Protein AF-A0A257MPZ2-F1 (afdb_monomer)

Foldseek 3Di:
DDDPPDDPVVVVVVVVCVVVVCCVPQPDDADPVPSDHPLVVLLVVLCVVVVVDPVDDDDDPVVSVVSSCVPPNPPVRPD

pLDDT: mean 78.48, std 12.51, range [38.41, 90.38]

Radius of gyration: 18.8 Å; Cα contacts (8 Å, |Δi|>4): 38; chains: 1; bounding box: 35×40×50 Å

Structure (mmCIF, N/CA/C/O backbone):
data_AF-A0A257MPZ2-F1
#
_entry.id   AF-A0A257MPZ2-F1
#
loop_
_atom_site.group_PDB
_atom_site.id
_atom_site.type_symbol
_atom_site.label_atom_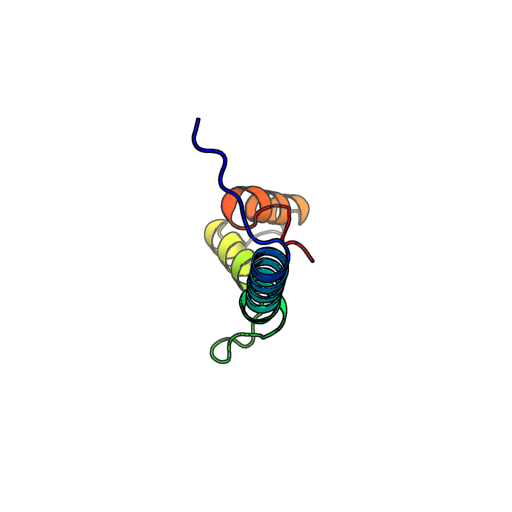id
_atom_site.label_alt_id
_atom_site.label_comp_id
_atom_site.label_asym_id
_atom_site.label_entity_id
_atom_site.label_seq_id
_atom_site.pdbx_PDB_ins_code
_atom_site.Cartn_x
_atom_site.Cartn_y
_atom_site.Cartn_z
_atom_site.occupancy
_atom_site.B_iso_or_equiv
_atom_site.auth_seq_id
_atom_site.auth_comp_id
_atom_site.auth_asym_id
_atom_site.auth_atom_id
_atom_site.pdbx_PDB_model_num
ATOM 1 N N . MET A 1 1 ? -17.838 28.461 22.369 1.00 40.06 1 MET A N 1
ATOM 2 C CA . MET A 1 1 ? -17.012 27.368 22.918 1.00 40.06 1 MET A CA 1
ATOM 3 C C . MET A 1 1 ? -17.955 26.377 23.564 1.00 40.06 1 MET A C 1
ATOM 5 O O . MET A 1 1 ? -18.379 26.595 24.687 1.00 40.06 1 MET A O 1
ATOM 9 N N . THR A 1 2 ? -18.394 25.376 22.811 1.00 48.16 2 THR A N 1
ATOM 10 C CA . THR A 1 2 ? -19.128 24.239 23.371 1.00 48.16 2 THR A CA 1
ATOM 11 C C . THR A 1 2 ? -18.085 23.220 23.800 1.00 48.16 2 THR A C 1
ATOM 13 O O . THR A 1 2 ? -17.453 22.605 22.943 1.00 48.16 2 THR A O 1
ATOM 16 N N . GLU A 1 3 ? -17.854 23.091 25.103 1.00 54.81 3 GLU A N 1
ATOM 17 C CA . GLU A 1 3 ? -17.096 21.959 25.630 1.00 54.81 3 GLU A CA 1
ATOM 18 C C . GLU A 1 3 ? -17.952 20.709 25.450 1.00 54.81 3 GLU A C 1
ATOM 20 O O . GLU A 1 3 ? -19.019 20.569 26.050 1.00 54.81 3 GLU A O 1
ATOM 25 N N . VAL A 1 4 ? -17.538 19.838 24.534 1.00 66.88 4 VAL A N 1
ATOM 26 C CA . VAL A 1 4 ? -18.196 18.552 24.329 1.00 66.88 4 VAL A CA 1
ATOM 27 C C . VAL A 1 4 ? -17.758 17.651 25.481 1.00 66.88 4 VAL A C 1
ATOM 29 O O . VAL A 1 4 ? -16.617 17.202 25.522 1.00 66.88 4 VAL A O 1
ATOM 32 N N . LEU A 1 5 ? -18.655 17.408 26.436 1.00 64.44 5 LEU A N 1
ATOM 33 C CA . LEU A 1 5 ? -18.475 16.389 27.469 1.00 64.44 5 LEU A CA 1
ATOM 34 C C . LEU A 1 5 ? -18.658 15.014 26.819 1.00 64.44 5 LEU A C 1
ATOM 36 O O . LEU A 1 5 ? -19.772 14.498 26.739 1.00 64.44 5 LEU A O 1
ATOM 40 N N . VAL A 1 6 ? -17.573 14.446 26.297 1.00 72.06 6 VAL A N 1
ATOM 41 C CA . VAL A 1 6 ? -17.586 13.088 25.748 1.00 72.06 6 VAL A CA 1
ATOM 42 C C . VAL A 1 6 ? -17.475 12.095 26.904 1.00 72.06 6 VAL A C 1
ATOM 44 O O . VAL A 1 6 ? -16.601 12.209 27.765 1.00 72.06 6 VAL A O 1
ATOM 47 N N . ASN A 1 7 ? -18.378 11.115 26.953 1.00 81.88 7 ASN A N 1
ATOM 48 C CA . ASN A 1 7 ? -18.279 10.030 27.921 1.00 81.88 7 ASN A CA 1
ATOM 49 C C . ASN A 1 7 ? -17.099 9.123 27.541 1.00 81.88 7 ASN A C 1
ATOM 51 O O . ASN A 1 7 ? -17.148 8.423 26.528 1.00 81.88 7 ASN A O 1
ATOM 55 N N . ILE A 1 8 ? -16.066 9.096 28.389 1.00 80.62 8 ILE A N 1
ATOM 56 C CA . ILE A 1 8 ? -14.826 8.341 28.156 1.00 80.62 8 ILE A CA 1
ATOM 57 C C . ILE A 1 8 ? -15.066 6.854 27.870 1.00 80.62 8 ILE A C 1
ATOM 59 O O . ILE A 1 8 ? -14.321 6.227 27.123 1.00 80.62 8 ILE A O 1
ATOM 63 N N . THR A 1 9 ? -16.131 6.276 28.429 1.00 84.31 9 THR A N 1
ATOM 64 C CA . THR A 1 9 ? -16.436 4.851 28.247 1.00 84.31 9 THR A CA 1
ATOM 65 C C . THR A 1 9 ? -16.956 4.569 26.836 1.00 84.31 9 THR A C 1
ATOM 67 O O . THR A 1 9 ? -16.621 3.546 26.238 1.00 84.31 9 THR A O 1
ATOM 70 N N . GLU A 1 10 ? -17.751 5.484 26.281 1.00 85.00 10 GLU A N 1
ATOM 71 C CA . GLU A 1 10 ? -18.268 5.376 24.916 1.00 85.00 10 GLU A CA 1
ATOM 72 C C . GLU A 1 10 ? -17.182 5.697 23.883 1.00 85.00 10 GLU A C 1
ATOM 74 O O . GLU A 1 10 ? -17.039 4.971 22.898 1.00 85.00 10 GLU A O 1
ATOM 79 N N . GLU A 1 11 ? -16.351 6.709 24.144 1.00 84.50 11 GLU A N 1
ATOM 80 C CA . GLU A 1 11 ? -15.253 7.110 23.257 1.00 84.50 11 GLU A CA 1
ATOM 81 C C . GLU A 1 11 ? -14.183 6.019 23.118 1.00 84.50 11 GLU A C 1
ATOM 83 O O . GLU A 1 11 ? -13.750 5.700 22.007 1.00 84.50 11 GLU A O 1
ATOM 88 N N . MET A 1 12 ? -13.803 5.3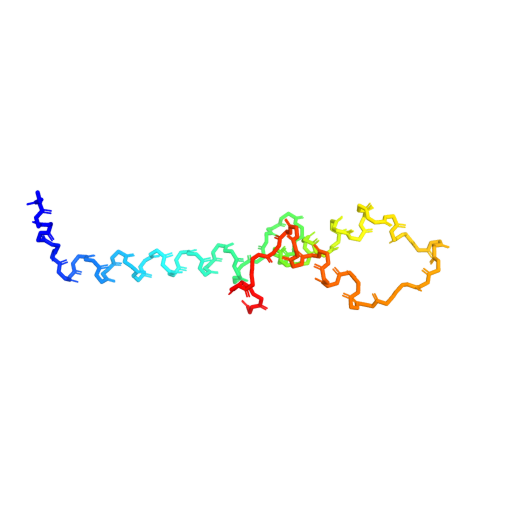83 24.232 1.00 85.38 12 MET A N 1
ATOM 89 C CA . MET A 1 12 ? -12.846 4.272 24.239 1.00 85.38 12 MET A CA 1
ATOM 90 C C . MET A 1 12 ? -13.367 3.069 23.447 1.00 85.38 12 MET A C 1
ATOM 92 O O . MET A 1 12 ? -12.611 2.431 22.711 1.00 85.38 12 MET A O 1
ATOM 96 N N . LYS A 1 13 ? -14.667 2.767 23.554 1.00 86.81 13 LYS A N 1
ATOM 97 C CA . LYS A 1 13 ? -15.294 1.671 22.807 1.00 86.81 13 LYS A CA 1
ATOM 98 C C . LYS A 1 13 ? -15.369 1.979 21.311 1.00 86.81 13 LYS A C 1
ATOM 100 O O . LYS A 1 13 ? -15.046 1.099 20.516 1.00 86.81 13 LYS A O 1
ATOM 105 N N . SER A 1 14 ? -15.752 3.200 20.932 1.00 85.69 14 SER A N 1
ATOM 106 C CA . SER A 1 14 ? -15.783 3.618 19.522 1.00 85.69 14 SER A CA 1
ATOM 107 C C . SER A 1 14 ? -14.388 3.560 18.914 1.00 85.69 14 SER A C 1
ATOM 109 O O . SER A 1 14 ? -14.180 2.853 17.937 1.00 85.69 14 SER A O 1
ATOM 111 N N . SER A 1 15 ? -13.403 4.179 19.569 1.00 84.94 15 SER A N 1
ATOM 112 C CA . SER A 1 15 ? -12.019 4.227 19.085 1.00 84.94 15 SER A CA 1
ATOM 113 C C . SER A 1 15 ? -11.411 2.833 18.912 1.00 84.94 15 SER A C 1
ATOM 115 O O . SER A 1 15 ? -10.696 2.572 17.942 1.00 84.94 15 SER A O 1
ATOM 117 N N . TYR A 1 16 ? -11.715 1.909 19.832 1.00 88.00 16 TYR A N 1
ATOM 118 C CA . TYR A 1 16 ? -11.276 0.521 19.720 1.00 88.00 16 TYR A CA 1
ATOM 119 C C . TYR A 1 16 ? -11.912 -0.189 18.520 1.00 88.00 16 TYR A C 1
ATOM 121 O O . TYR A 1 16 ? -11.211 -0.867 17.767 1.00 88.00 16 TYR 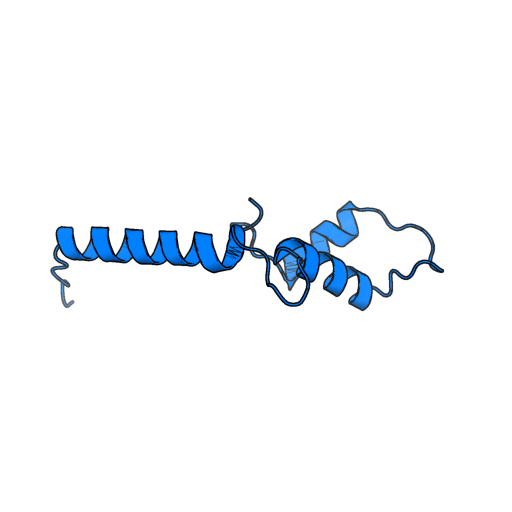A O 1
ATOM 129 N N . ILE A 1 17 ? -13.223 -0.023 18.321 1.00 88.69 17 ILE A N 1
ATOM 130 C CA . ILE A 1 17 ? -13.951 -0.631 17.201 1.00 88.69 17 ILE A CA 1
ATOM 131 C C . ILE A 1 17 ? -13.482 -0.040 15.866 1.00 88.69 17 ILE A C 1
ATO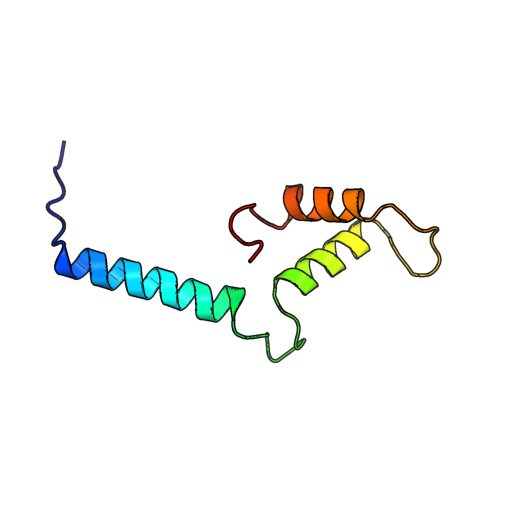M 133 O O . ILE A 1 17 ? -13.212 -0.801 14.938 1.00 88.69 17 ILE A O 1
ATOM 137 N N . ASP A 1 18 ? -13.303 1.277 15.783 1.00 86.88 18 ASP A N 1
ATOM 138 C CA . ASP A 1 18 ? -12.845 1.973 14.578 1.00 86.88 18 ASP A CA 1
ATOM 139 C C . ASP A 1 18 ? -11.436 1.517 14.180 1.00 86.88 18 ASP A C 1
ATOM 141 O O . ASP A 1 18 ? -11.170 1.184 13.018 1.00 86.88 18 ASP A O 1
ATOM 145 N N . TYR A 1 19 ? -10.531 1.399 15.158 1.00 84.75 19 TYR A N 1
ATOM 146 C CA . TYR A 1 19 ? -9.198 0.866 14.904 1.00 84.75 19 TYR A CA 1
ATOM 147 C C . TYR A 1 19 ? -9.253 -0.608 14.491 1.00 84.75 19 TYR A C 1
ATOM 149 O O . TYR A 1 19 ? -8.689 -0.962 13.454 1.00 84.75 19 TYR A O 1
ATOM 157 N N . ALA A 1 20 ? -9.956 -1.462 15.240 1.00 86.25 20 ALA A N 1
ATOM 158 C CA . ALA A 1 20 ? -10.058 -2.892 14.949 1.00 86.25 20 ALA A CA 1
ATOM 159 C C . ALA A 1 20 ? -10.649 -3.155 13.555 1.00 86.25 20 ALA A C 1
ATOM 161 O O . ALA A 1 20 ? -10.100 -3.946 12.784 1.00 86.25 20 ALA A O 1
ATOM 162 N N . MET A 1 21 ? -11.711 -2.439 13.186 1.00 85.75 21 MET A N 1
ATOM 163 C CA . MET A 1 21 ? -12.341 -2.553 11.875 1.00 85.75 21 MET A CA 1
ATOM 164 C C . MET A 1 21 ? -11.400 -2.094 10.754 1.00 85.75 21 MET A C 1
ATOM 166 O O . MET A 1 21 ? -11.290 -2.774 9.730 1.00 85.75 21 MET A O 1
ATOM 170 N N . SER A 1 22 ? -10.635 -1.015 10.970 1.00 81.88 22 SER A N 1
ATOM 171 C CA . SER A 1 22 ? -9.612 -0.574 10.010 1.00 81.88 22 SER A CA 1
ATOM 172 C C . SER A 1 22 ? -8.509 -1.623 9.795 1.00 81.88 22 SER A C 1
ATOM 174 O O . SER A 1 22 ? -8.061 -1.826 8.664 1.00 81.88 22 SER A O 1
ATOM 176 N N . VAL A 1 23 ? -8.081 -2.326 10.854 1.00 79.81 23 VAL A N 1
ATOM 177 C CA . VAL A 1 23 ? -7.064 -3.390 10.777 1.00 79.81 23 VAL A CA 1
ATOM 178 C C . VAL A 1 23 ? -7.595 -4.571 9.967 1.00 79.81 23 VAL A C 1
ATOM 180 O O . VAL A 1 23 ? -6.919 -5.052 9.055 1.00 79.81 23 VAL A O 1
ATOM 183 N N . ILE A 1 24 ? -8.805 -5.034 10.287 1.00 83.94 24 ILE A N 1
ATOM 184 C CA . ILE A 1 24 ? -9.382 -6.245 9.695 1.00 83.94 24 ILE A CA 1
ATOM 185 C C . ILE A 1 24 ? -9.585 -6.059 8.190 1.00 83.94 24 ILE A C 1
ATOM 187 O O . ILE A 1 24 ? -9.155 -6.904 7.405 1.00 83.94 24 ILE A O 1
ATOM 191 N N . VAL A 1 25 ? -10.182 -4.934 7.791 1.00 78.50 25 VAL A N 1
ATOM 192 C CA . VAL A 1 25 ? -10.562 -4.681 6.395 1.00 78.50 25 VAL A CA 1
ATOM 193 C C . VAL A 1 25 ? -9.369 -4.263 5.537 1.00 78.50 25 VAL A C 1
ATOM 195 O O . VAL A 1 25 ? -9.271 -4.670 4.383 1.00 78.50 25 VAL A O 1
ATOM 198 N N . SER A 1 26 ? -8.459 -3.440 6.070 1.00 69.94 26 SER A N 1
ATOM 199 C CA . SER A 1 26 ? -7.426 -2.794 5.242 1.00 69.94 26 SER A CA 1
ATOM 200 C C . SER A 1 26 ? -6.034 -3.413 5.358 1.00 69.94 26 SER A C 1
ATOM 202 O O . SER A 1 26 ? -5.144 -3.025 4.600 1.00 69.94 26 SER A O 1
ATOM 204 N N . ARG A 1 27 ? -5.806 -4.337 6.300 1.00 67.25 27 ARG A N 1
ATOM 205 C CA . ARG A 1 27 ? -4.470 -4.910 6.551 1.00 67.25 27 ARG A CA 1
ATOM 206 C C . ARG A 1 27 ? -4.467 -6.434 6.617 1.00 67.25 27 ARG A C 1
ATOM 208 O O . ARG A 1 27 ? -3.620 -7.062 5.983 1.00 67.25 27 ARG A O 1
ATOM 215 N N . ALA A 1 28 ? -5.384 -7.020 7.385 1.00 68.75 28 ALA A N 1
ATOM 216 C CA . ALA A 1 28 ? -5.283 -8.425 7.771 1.00 68.75 28 ALA A CA 1
ATOM 217 C C . ALA A 1 28 ? -5.846 -9.404 6.729 1.00 68.75 28 ALA A C 1
ATOM 219 O O . ALA A 1 28 ? -5.191 -10.403 6.429 1.00 68.75 28 ALA A O 1
ATOM 220 N N . LEU A 1 29 ? -7.034 -9.137 6.176 1.00 74.81 29 LEU A N 1
ATOM 221 C CA . LEU A 1 29 ? -7.706 -10.076 5.276 1.00 74.81 29 LEU A CA 1
ATOM 222 C C . LEU A 1 29 ? -7.447 -9.727 3.801 1.00 74.81 29 LEU A C 1
ATOM 224 O O . LEU A 1 29 ? -7.709 -8.594 3.390 1.00 74.81 29 LEU A O 1
ATOM 228 N N . PRO A 1 30 ? -6.925 -10.669 2.991 1.00 74.44 30 PRO A N 1
ATOM 229 C CA . PRO A 1 30 ? -6.818 -10.471 1.554 1.00 74.44 30 PRO A CA 1
ATOM 230 C C . PRO A 1 30 ? -8.206 -10.498 0.906 1.00 74.44 30 PRO A C 1
ATOM 232 O O . PRO A 1 30 ? -9.105 -11.220 1.338 1.00 74.44 30 PRO A O 1
ATOM 235 N N . ASP A 1 31 ? -8.363 -9.716 -0.158 1.00 75.69 31 ASP A N 1
ATOM 236 C CA . ASP A 1 31 ? -9.579 -9.706 -0.967 1.00 75.69 31 ASP A CA 1
ATOM 237 C C . ASP A 1 31 ? -9.739 -11.052 -1.692 1.00 75.69 31 ASP A C 1
ATOM 239 O O . ASP A 1 31 ? -8.790 -11.546 -2.300 1.00 75.69 31 ASP A O 1
ATOM 243 N N . VAL A 1 32 ? -10.938 -11.637 -1.649 1.00 75.94 32 VAL A N 1
ATOM 244 C CA . VAL A 1 32 ? -11.242 -12.961 -2.225 1.00 75.94 32 VAL A CA 1
ATOM 245 C C . VAL A 1 32 ? -11.062 -12.981 -3.747 1.00 75.94 32 VAL A C 1
ATOM 247 O O . VAL A 1 32 ? -10.802 -14.035 -4.319 1.00 75.94 32 VAL A O 1
ATOM 250 N N . ARG A 1 33 ? -11.186 -11.826 -4.414 1.00 81.81 33 ARG A N 1
ATOM 251 C CA . ARG A 1 33 ? -11.127 -11.731 -5.882 1.00 81.81 33 ARG A CA 1
ATOM 252 C C . ARG A 1 33 ? -9.713 -11.883 -6.431 1.00 81.81 33 ARG A C 1
ATOM 254 O O . ARG A 1 33 ? -9.516 -12.582 -7.418 1.00 81.81 33 ARG A O 1
ATOM 261 N N . ASP A 1 34 ? -8.748 -11.254 -5.766 1.00 79.50 34 ASP A N 1
ATOM 262 C CA . ASP A 1 34 ? -7.364 -11.182 -6.244 1.00 79.50 34 ASP A CA 1
ATOM 263 C C . ASP A 1 34 ? -6.397 -11.989 -5.364 1.00 79.50 34 ASP A C 1
ATOM 265 O O . ASP A 1 34 ? -5.266 -12.251 -5.762 1.00 79.50 34 ASP A O 1
ATOM 269 N N . GLY A 1 35 ? -6.783 -12.316 -4.125 1.00 81.62 35 GLY A N 1
ATOM 270 C CA . GLY A 1 35 ? -5.894 -12.895 -3.110 1.00 81.62 35 GLY A CA 1
ATOM 271 C C . GLY A 1 35 ? -4.770 -11.954 -2.649 1.00 81.62 35 GLY A C 1
ATOM 272 O O . GLY A 1 35 ? -3.914 -12.342 -1.853 1.00 81.62 35 GLY A O 1
ATOM 273 N N . LEU A 1 36 ? -4.746 -10.710 -3.136 1.00 80.56 36 LEU A N 1
ATOM 274 C CA . LEU A 1 36 ? -3.691 -9.741 -2.867 1.00 80.56 36 LEU A CA 1
ATOM 275 C C . LEU A 1 36 ? -4.031 -8.856 -1.667 1.00 80.56 36 LEU A C 1
ATOM 277 O O . LEU A 1 36 ? -5.138 -8.332 -1.535 1.00 80.56 36 LEU A O 1
ATOM 281 N N . LYS A 1 37 ? -3.022 -8.6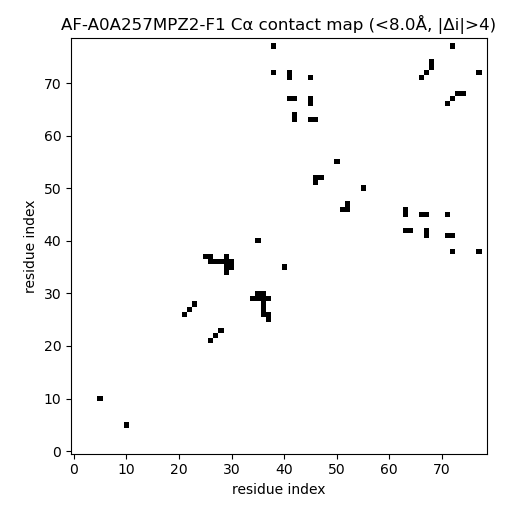14 -0.823 1.00 82.31 37 LYS A N 1
ATOM 282 C CA . LYS A 1 37 ? -3.082 -7.551 0.184 1.00 82.31 37 LYS A CA 1
ATOM 283 C C . LYS A 1 37 ? -3.147 -6.179 -0.510 1.00 82.31 37 LYS A C 1
ATOM 285 O O . LYS A 1 37 ? -2.523 -6.011 -1.565 1.00 82.31 37 LYS A O 1
ATOM 290 N N . PRO A 1 38 ? -3.790 -5.161 0.096 1.00 82.19 38 PRO A N 1
ATOM 291 C CA . PRO A 1 38 ? -3.873 -3.813 -0.477 1.00 82.19 38 PRO A CA 1
ATOM 292 C C . PRO A 1 38 ? -2.513 -3.203 -0.855 1.00 82.19 38 PRO A C 1
ATOM 294 O O . PRO A 1 38 ? -2.418 -2.476 -1.842 1.00 82.19 38 PRO A O 1
ATOM 297 N N . VAL A 1 39 ? -1.447 -3.550 -0.125 1.00 82.69 39 VAL A N 1
ATOM 298 C CA . VAL A 1 39 ? -0.068 -3.117 -0.413 1.00 82.69 39 VAL A CA 1
ATOM 299 C C . VAL A 1 39 ? 0.431 -3.657 -1.757 1.00 82.69 39 VAL A C 1
ATOM 301 O O . VAL A 1 39 ? 0.959 -2.896 -2.565 1.00 82.69 39 VAL A O 1
ATOM 304 N N . HIS A 1 40 ? 0.218 -4.944 -2.045 1.00 85.19 40 HIS A N 1
ATOM 305 C CA . HIS A 1 40 ? 0.655 -5.547 -3.310 1.00 85.19 40 HIS A CA 1
ATOM 306 C C . HIS A 1 40 ? -0.069 -4.919 -4.501 1.00 85.19 40 HIS A C 1
ATOM 308 O O . HIS A 1 40 ? 0.555 -4.618 -5.516 1.00 85.19 40 HIS A O 1
ATOM 314 N N . ARG A 1 41 ? -1.371 -4.643 -4.348 1.00 86.69 41 ARG A N 1
ATOM 315 C CA . ARG A 1 41 ? -2.176 -3.981 -5.380 1.00 86.69 41 ARG A CA 1
ATOM 316 C C . ARG A 1 41 ? -1.620 -2.594 -5.724 1.00 86.69 41 ARG A C 1
ATOM 318 O O . ARG A 1 41 ? -1.492 -2.268 -6.899 1.00 86.69 41 ARG A O 1
ATOM 325 N N . ARG A 1 42 ? -1.227 -1.806 -4.716 1.00 86.88 42 ARG A N 1
ATOM 326 C CA . ARG A 1 42 ? -0.635 -0.466 -4.904 1.00 86.88 42 ARG A CA 1
ATOM 327 C C . ARG A 1 42 ? 0.719 -0.519 -5.612 1.00 86.88 42 ARG A C 1
ATOM 329 O O . ARG A 1 42 ? 0.965 0.293 -6.498 1.00 86.88 42 ARG A O 1
ATOM 336 N N . ILE A 1 43 ? 1.573 -1.482 -5.258 1.00 86.06 43 ILE A N 1
ATOM 337 C CA . ILE A 1 43 ? 2.892 -1.652 -5.890 1.00 86.06 43 ILE A CA 1
ATOM 338 C C . ILE A 1 43 ? 2.735 -2.032 -7.364 1.00 86.06 43 ILE A C 1
ATOM 340 O O . ILE A 1 43 ? 3.330 -1.387 -8.224 1.00 86.06 43 ILE A O 1
ATOM 344 N N . LEU A 1 44 ? 1.903 -3.033 -7.668 1.00 87.75 44 LEU A N 1
ATOM 345 C CA . LEU A 1 44 ? 1.670 -3.473 -9.045 1.00 87.75 44 LEU A CA 1
ATOM 346 C C . LEU A 1 44 ? 1.041 -2.367 -9.898 1.00 87.75 44 LEU A C 1
ATOM 348 O O . LEU A 1 44 ? 1.452 -2.164 -11.039 1.00 87.75 44 LEU A O 1
ATOM 352 N N . TYR A 1 45 ? 0.101 -1.607 -9.332 1.00 88.31 45 TYR A N 1
ATOM 353 C CA . TYR A 1 45 ? -0.505 -0.470 -10.019 1.00 88.31 45 TYR A CA 1
ATOM 354 C C . TYR A 1 45 ? 0.524 0.626 -10.339 1.00 88.31 45 TYR A C 1
ATOM 356 O O . TYR A 1 45 ? 0.620 1.067 -11.482 1.00 88.31 45 TYR A O 1
ATOM 364 N N . ALA A 1 46 ? 1.363 1.007 -9.371 1.00 87.19 46 ALA A N 1
ATOM 365 C CA . ALA A 1 46 ? 2.408 2.005 -9.591 1.00 87.19 46 ALA A CA 1
ATOM 366 C C . ALA A 1 46 ? 3.472 1.539 -10.601 1.00 87.19 46 ALA A C 1
ATOM 368 O O . ALA A 1 46 ? 3.964 2.338 -11.398 1.00 87.19 46 ALA A O 1
ATOM 369 N N . MET A 1 47 ? 3.822 0.248 -10.599 1.00 86.25 47 MET A N 1
ATOM 370 C CA . MET A 1 47 ? 4.728 -0.330 -11.597 1.00 86.25 47 MET A CA 1
ATOM 371 C C . MET A 1 47 ? 4.125 -0.287 -13.005 1.00 86.25 47 MET A C 1
ATOM 373 O O . MET A 1 47 ? 4.844 0.016 -13.959 1.00 86.25 47 MET A O 1
ATOM 377 N N . ASN A 1 48 ? 2.816 -0.525 -13.129 1.00 87.75 48 ASN A N 1
ATOM 378 C CA . ASN A 1 48 ? 2.099 -0.422 -14.397 1.00 87.75 48 ASN A CA 1
ATOM 379 C C . ASN A 1 48 ? 2.056 1.025 -14.919 1.00 87.75 48 ASN A C 1
ATOM 381 O O . ASN A 1 48 ? 2.371 1.262 -16.080 1.00 87.75 48 ASN A O 1
ATOM 385 N N . GLU A 1 49 ? 1.768 2.011 -14.062 1.00 86.94 49 GLU A N 1
ATOM 386 C CA . GLU A 1 49 ? 1.790 3.430 -14.458 1.00 86.94 49 GLU A CA 1
ATOM 387 C C . GLU A 1 49 ? 3.175 3.921 -14.894 1.00 86.94 49 GLU A C 1
ATOM 389 O O . GLU A 1 49 ? 3.292 4.783 -15.763 1.00 86.94 49 GLU A O 1
ATOM 394 N N . GLN A 1 50 ? 4.244 3.371 -14.316 1.00 83.62 50 GLN A N 1
ATOM 395 C CA . GLN A 1 50 ? 5.619 3.679 -14.722 1.00 83.62 50 GLN A CA 1
ATOM 396 C C . GLN A 1 50 ? 6.088 2.909 -15.964 1.00 83.62 50 GLN A C 1
ATOM 398 O O . GLN A 1 50 ? 7.255 3.046 -16.359 1.00 83.62 50 GLN A O 1
ATOM 403 N N . GLY A 1 51 ? 5.218 2.079 -16.550 1.00 86.12 51 GLY A N 1
ATOM 404 C CA . GLY A 1 51 ? 5.531 1.244 -17.704 1.00 86.12 51 GLY A CA 1
ATOM 405 C C . GLY A 1 51 ? 6.634 0.225 -17.422 1.00 86.12 51 GLY A C 1
ATOM 406 O O . GLY A 1 51 ? 7.418 -0.085 -18.313 1.00 86.12 51 GLY A O 1
ATOM 407 N N . MET A 1 52 ? 6.761 -0.260 -16.181 1.00 82.75 52 MET A N 1
ATOM 408 C CA . MET A 1 52 ? 7.742 -1.293 -15.830 1.00 82.75 52 MET A CA 1
ATOM 409 C C . MET A 1 52 ? 7.220 -2.676 -16.216 1.00 82.75 52 MET A C 1
ATOM 411 O O . MET A 1 52 ? 6.835 -3.476 -15.364 1.00 82.75 52 MET A O 1
ATOM 415 N N . THR A 1 53 ? 7.176 -2.941 -17.517 1.00 85.50 53 THR A N 1
ATOM 416 C CA . THR A 1 53 ? 6.881 -4.267 -18.063 1.00 85.50 53 THR A CA 1
ATOM 417 C C . THR A 1 53 ? 8.156 -5.106 -18.161 1.00 85.50 53 THR A C 1
ATOM 419 O O . THR A 1 53 ? 9.268 -4.586 -18.089 1.00 85.50 53 THR A O 1
ATOM 422 N N . HIS A 1 54 ? 7.996 -6.420 -18.328 1.00 84.38 54 HIS A N 1
ATOM 423 C CA . HIS A 1 54 ? 9.098 -7.389 -18.402 1.00 84.38 54 HIS A CA 1
ATOM 424 C C . HIS A 1 54 ? 10.097 -7.137 -19.547 1.00 84.38 54 HIS A C 1
ATOM 426 O O . HIS A 1 54 ? 11.198 -7.673 -19.521 1.00 84.38 54 HIS A O 1
ATOM 432 N N . ASP A 1 55 ? 9.702 -6.344 -20.542 1.00 90.38 55 ASP A N 1
ATOM 433 C CA . ASP A 1 55 ? 10.514 -5.976 -21.703 1.00 90.38 55 ASP A CA 1
ATOM 434 C C . ASP A 1 55 ? 11.517 -4.845 -21.378 1.00 90.38 55 ASP A C 1
ATOM 436 O O . ASP A 1 55 ? 12.567 -4.712 -22.001 1.00 90.38 55 ASP A O 1
ATOM 440 N N . GLN A 1 56 ? 11.225 -4.032 -20.356 1.00 87.12 56 GLN A N 1
ATOM 441 C CA . GLN A 1 56 ? 11.997 -2.835 -20.029 1.00 87.12 56 GLN A CA 1
ATOM 442 C C . GLN A 1 56 ? 13.214 -3.126 -19.132 1.00 87.12 56 GLN A C 1
ATOM 444 O O . GLN A 1 56 ? 13.189 -4.044 -18.308 1.00 87.12 56 GLN A O 1
ATOM 449 N N . PRO A 1 57 ? 14.281 -2.305 -19.216 1.00 87.12 57 PRO A N 1
ATOM 450 C CA . PRO A 1 57 ? 15.457 -2.459 -18.368 1.00 87.12 57 PRO A CA 1
ATOM 451 C C . PRO A 1 57 ? 15.139 -2.222 -16.886 1.00 87.12 57 PRO A C 1
ATOM 453 O O . PRO A 1 57 ? 14.319 -1.374 -16.520 1.00 87.12 57 PRO A O 1
ATOM 456 N N . TYR A 1 58 ? 15.853 -2.942 -16.017 1.00 87.00 58 TYR A N 1
ATOM 457 C CA . TYR A 1 58 ? 15.666 -2.879 -14.570 1.00 87.00 58 TYR A CA 1
ATOM 458 C C . TYR A 1 58 ? 15.886 -1.468 -14.014 1.00 87.00 58 TYR A C 1
ATOM 460 O O . TYR A 1 58 ? 16.936 -0.846 -14.199 1.00 87.00 58 TYR A O 1
ATOM 468 N N . LYS A 1 59 ? 14.903 -0.984 -13.253 1.00 85.69 59 LYS A N 1
ATOM 469 C CA . LYS A 1 59 ? 14.971 0.274 -12.503 1.00 85.69 59 LYS A CA 1
ATOM 470 C C . LYS A 1 59 ? 15.205 -0.019 -11.021 1.00 85.69 59 LYS A C 1
ATOM 472 O O . LYS A 1 59 ? 14.871 -1.085 -10.513 1.00 85.69 59 LYS A O 1
ATOM 477 N N . LYS A 1 60 ? 15.809 0.933 -10.308 1.00 89.19 60 LYS A N 1
ATOM 478 C CA . LYS A 1 60 ? 16.111 0.783 -8.876 1.00 89.19 60 LYS A CA 1
ATOM 479 C C . LYS A 1 60 ? 14.825 0.705 -8.048 1.00 89.19 60 LYS A C 1
ATOM 481 O O . LYS A 1 60 ? 13.947 1.552 -8.203 1.00 89.19 60 LYS A O 1
ATOM 486 N N . SER A 1 61 ? 14.774 -0.230 -7.098 1.00 83.50 61 SER A N 1
ATOM 487 C CA . SER A 1 61 ? 13.620 -0.438 -6.209 1.00 83.50 61 SER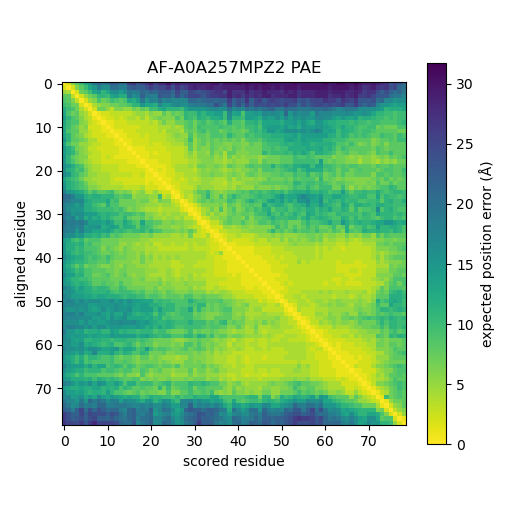 A CA 1
ATOM 488 C C . SER A 1 61 ? 13.249 0.811 -5.409 1.00 83.50 61 SER A C 1
ATOM 490 O O . SER A 1 61 ? 12.070 1.091 -5.226 1.00 83.50 61 SER A O 1
ATOM 492 N N . ALA A 1 62 ? 14.240 1.616 -5.007 1.00 85.75 62 ALA A N 1
ATOM 493 C CA . ALA A 1 62 ? 14.016 2.865 -4.276 1.00 85.75 62 ALA A CA 1
ATOM 494 C C . ALA A 1 62 ? 13.119 3.858 -5.03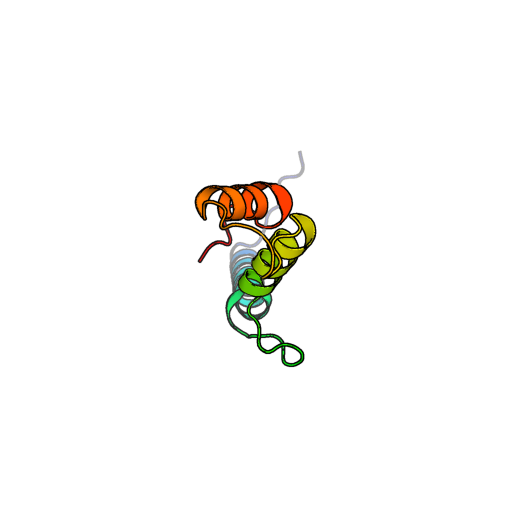8 1.00 85.75 62 ALA A C 1
ATOM 496 O O . ALA A 1 62 ? 12.360 4.597 -4.418 1.00 85.75 62 ALA A O 1
ATOM 497 N N . ARG A 1 63 ? 13.160 3.846 -6.378 1.00 85.69 63 ARG A N 1
ATOM 498 C CA . ARG A 1 63 ? 12.314 4.711 -7.210 1.00 85.69 63 ARG A CA 1
ATOM 499 C C . ARG A 1 63 ? 10.850 4.272 -7.168 1.00 85.69 63 ARG A C 1
ATOM 501 O O . ARG A 1 63 ? 9.978 5.097 -6.937 1.00 85.69 63 ARG A O 1
ATOM 508 N N . VAL A 1 64 ? 10.601 2.968 -7.306 1.00 83.94 64 VAL A N 1
ATOM 509 C CA . VAL A 1 64 ? 9.251 2.384 -7.214 1.00 83.94 64 VAL A CA 1
ATOM 510 C C . VAL A 1 64 ? 8.655 2.622 -5.828 1.00 83.94 64 VAL A C 1
ATOM 512 O O . VAL A 1 64 ? 7.516 3.063 -5.715 1.00 83.94 64 VAL A O 1
ATOM 515 N N . VAL A 1 65 ? 9.436 2.381 -4.770 1.00 84.12 65 VAL A N 1
ATOM 516 C CA . VAL A 1 65 ? 8.994 2.585 -3.382 1.00 84.12 65 VAL A CA 1
ATOM 517 C C . VAL A 1 65 ? 8.668 4.059 -3.118 1.00 84.12 65 VAL A C 1
ATOM 519 O O . VAL A 1 65 ? 7.620 4.348 -2.545 1.00 84.12 65 VAL A O 1
ATOM 522 N N . GLY A 1 66 ? 9.511 4.989 -3.583 1.00 85.69 66 GLY A N 1
ATOM 523 C CA . GLY A 1 66 ? 9.273 6.426 -3.432 1.00 85.69 66 GLY A CA 1
ATOM 524 C C . GLY A 1 66 ? 7.981 6.896 -4.104 1.00 85.69 66 GLY A C 1
ATOM 525 O O . GLY A 1 66 ? 7.206 7.631 -3.497 1.00 85.69 66 GLY A O 1
ATOM 526 N N . ASP A 1 67 ? 7.699 6.416 -5.316 1.00 84.88 67 ASP A N 1
ATOM 527 C CA . ASP A 1 67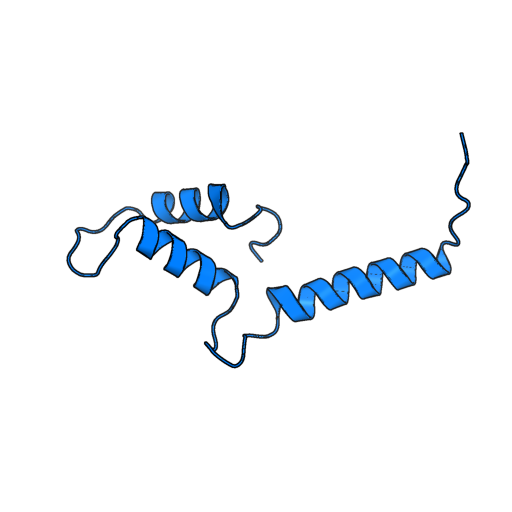 ? 6.471 6.770 -6.035 1.00 84.88 67 ASP A CA 1
ATOM 528 C C . ASP A 1 67 ? 5.213 6.149 -5.404 1.00 84.88 67 ASP A C 1
ATOM 530 O O . ASP A 1 67 ? 4.179 6.814 -5.311 1.00 84.88 67 ASP A O 1
ATOM 534 N N . VAL A 1 68 ? 5.291 4.903 -4.918 1.00 85.00 68 VAL A N 1
ATOM 535 C CA . VAL A 1 68 ? 4.180 4.252 -4.199 1.00 85.00 68 VAL A CA 1
ATOM 536 C C . VAL A 1 68 ? 3.855 5.008 -2.910 1.00 85.00 68 VAL A C 1
ATOM 538 O O . VAL A 1 68 ? 2.683 5.279 -2.648 1.00 85.00 68 VAL A O 1
ATOM 541 N N . MET A 1 69 ? 4.872 5.388 -2.131 1.00 81.75 69 MET A N 1
ATOM 542 C CA . MET A 1 69 ? 4.693 6.163 -0.897 1.00 81.75 69 MET A CA 1
ATOM 543 C C . MET A 1 69 ? 4.186 7.584 -1.164 1.00 81.75 69 MET A C 1
ATOM 545 O O . MET A 1 69 ? 3.383 8.103 -0.397 1.00 81.75 69 MET A O 1
ATOM 549 N N . GLY A 1 70 ? 4.628 8.216 -2.253 1.00 79.44 70 GLY A N 1
ATOM 550 C CA . GLY A 1 70 ? 4.225 9.581 -2.589 1.00 79.44 70 GLY A CA 1
ATOM 551 C C . GLY A 1 70 ? 2.794 9.695 -3.116 1.00 79.44 70 GLY A C 1
ATOM 552 O O . GLY A 1 70 ? 2.115 10.675 -2.823 1.00 79.44 70 GLY A O 1
ATOM 553 N N . LYS A 1 71 ? 2.327 8.710 -3.894 1.00 77.75 71 LYS A N 1
ATOM 554 C CA . LYS A 1 71 ? 1.045 8.801 -4.615 1.00 77.75 71 LYS A CA 1
ATOM 555 C C . LYS A 1 71 ? -0.068 7.933 -4.036 1.00 77.75 71 LYS A C 1
ATOM 557 O O . LYS A 1 71 ? -1.227 8.328 -4.086 1.00 77.75 71 LYS A O 1
ATOM 562 N N . TYR A 1 72 ? 0.262 6.750 -3.515 1.00 78.31 72 TYR A N 1
ATOM 563 C CA . TYR A 1 72 ? -0.734 5.697 -3.277 1.00 78.31 72 TYR A CA 1
ATOM 564 C C . TYR A 1 72 ? -0.754 5.149 -1.854 1.00 78.31 72 TYR A C 1
ATOM 566 O O . TYR A 1 72 ? -1.709 4.463 -1.479 1.00 78.31 72 TYR A O 1
ATOM 574 N N . HIS A 1 73 ? 0.276 5.421 -1.052 1.00 69.31 73 HIS A N 1
ATOM 575 C CA . HIS A 1 73 ? 0.423 4.811 0.261 1.00 69.31 73 HIS A CA 1
ATOM 576 C C . HIS A 1 73 ? 0.815 5.834 1.335 1.00 69.31 73 HIS A C 1
ATOM 578 O O . HIS A 1 73 ? 1.979 6.220 1.400 1.00 69.31 73 HIS A O 1
ATOM 584 N N . PRO A 1 74 ? -0.111 6.248 2.222 1.00 64.06 74 PRO A N 1
ATOM 585 C CA . PRO A 1 74 ? 0.243 7.131 3.326 1.00 64.06 74 PRO A CA 1
ATOM 586 C C . PRO A 1 74 ? 1.250 6.445 4.273 1.00 64.06 74 PRO A C 1
ATOM 588 O O . PRO A 1 74 ? 1.116 5.247 4.550 1.00 64.06 74 PRO A O 1
ATOM 591 N N . PRO A 1 75 ? 2.241 7.183 4.813 1.00 55.06 75 PRO A N 1
ATOM 592 C CA . PRO A 1 75 ? 3.395 6.611 5.516 1.00 55.06 75 PRO A CA 1
ATOM 593 C C . PRO A 1 75 ? 3.044 5.776 6.760 1.00 55.06 75 PRO A C 1
ATOM 595 O O . PRO A 1 75 ? 3.811 4.897 7.137 1.00 55.06 75 PRO A O 1
ATOM 598 N N . CYS A 1 76 ? 1.871 5.982 7.366 1.00 42.25 76 CYS A N 1
ATOM 599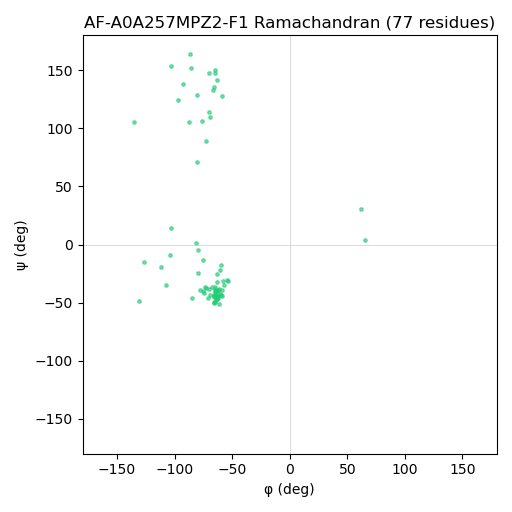 C CA . CYS A 1 76 ? 1.439 5.251 8.563 1.00 42.25 76 CYS A CA 1
ATOM 600 C C . CYS A 1 76 ? 0.972 3.799 8.287 1.00 42.25 76 CYS A C 1
ATOM 602 O O . CYS A 1 76 ? 0.850 3.005 9.213 1.00 42.25 76 CYS A O 1
ATOM 604 N N . ALA A 1 77 ? 0.726 3.407 7.029 1.00 44.28 77 ALA A N 1
ATOM 605 C CA . ALA A 1 77 ? 0.104 2.114 6.704 1.00 44.28 77 ALA A CA 1
ATOM 606 C C . ALA A 1 77 ? 1.080 1.027 6.192 1.00 44.28 77 ALA A C 1
ATOM 608 O O . ALA A 1 77 ? 0.636 0.083 5.546 1.00 44.28 77 ALA A O 1
ATOM 609 N N . ILE A 1 78 ? 2.404 1.192 6.342 1.00 38.41 78 ILE A N 1
ATOM 610 C CA . ILE A 1 78 ? 3.424 0.282 5.752 1.00 38.41 78 ILE A CA 1
ATOM 611 C C . ILE A 1 78 ? 3.626 -1.028 6.552 1.00 38.41 78 ILE A C 1
ATOM 613 O O . ILE A 1 78 ? 4.325 -1.920 6.079 1.00 38.41 78 ILE A O 1
ATOM 617 N N . LEU A 1 79 ? 2.974 -1.199 7.707 1.00 45.00 79 LEU A N 1
ATOM 618 C CA . LEU A 1 79 ? 2.967 -2.466 8.458 1.00 45.00 79 LEU A CA 1
ATOM 619 C C . LEU A 1 79 ? 1.682 -3.272 8.227 1.00 45.00 79 LEU A C 1
ATOM 621 O O . LEU A 1 79 ? 0.579 -2.694 8.391 1.00 45.00 79 LEU A O 1
#

Sequence (79 aa):
MTEVLVNITEEMKSSYIDYAMSVIVSRALPDVRDGLKPVHRRILYAMNEQGMTHDQPYKKSARVVGDVMGKYHPPCAIL

Secondary structure (DSSP, 8-state):
-------HHHHHHHHHHHHHHHHIIIIISPPTTT---HHHHHHHHHHHHTT--TTSPPPPHHHHHHHHHHHT--GGG--

Mean predicted aligned error: 9.08 Å

Nearest PDB structures (foldseek):
  9ggq-assembly1_A  TM=9.532E-01  e=1.082E-06  Escherichia coli
  8qqi-assembly1_A  TM=8.912E-01  e=3.158E-07  Escherichia coli

Solvent-accessible surface area (backbone atoms only — not comparable to full-atom values): 5007 Å² total; per-residue (Å²): 136,84,82,79,85,72,57,65,72,60,51,54,51,49,54,50,50,55,50,51,52,49,42,48,68,65,63,69,53,53,44,88,89,77,66,46,43,65,67,58,52,45,49,55,49,49,37,56,76,70,60,67,47,95,88,52,83,90,72,64,66,69,58,58,52,50,50,29,47,73,75,74,36,66,84,88,66,82,116